Protein AF-A0A9D1NUT1-F1 (afdb_monomer_lite)

Radius of gyration: 28.25 Å; chains: 1; bounding box: 74×32×62 Å

Foldseek 3Di:
DDDDDDDPDDDDDPPDDDDPDDDDDDDDADALPDDDPDPVSNLCNQLQDLPHDLVNNVCCCCPVVVNDDDPVNSVVSVVSNVVVVVVVVVVVVVVVVVVVLVVLLVQLVVCVVVPDDLVVSLVVCCVVVVDDSVVSCCSNVVPD

Organism: NCBI:txid2840913

Secondary structure (DSSP, 8-state):
-PPPP--SSS----TT---------------TTS--S-HHHHHHHHHH-TTS-HHHHHHHHHHTS-----HHHHHHHHHHHHHHHHHHHHHHHHHHHHHHHHHHHHHHHHHHHTT--HHHHHHHHHHHHT--HHHHHHHHHTT-

Structure (mmCIF, N/CA/C/O backbone):
data_AF-A0A9D1NUT1-F1
#
_entry.id   AF-A0A9D1NUT1-F1
#
loop_
_atom_site.group_PDB
_atom_site.id
_atom_site.type_symbol
_atom_site.label_atom_id
_atom_site.label_alt_id
_atom_site.label_comp_id
_atom_site.label_asym_id
_atom_site.label_entity_id
_atom_site.label_seq_id
_atom_site.pdbx_PDB_ins_code
_atom_site.Cartn_x
_atom_site.Cartn_y
_atom_site.Cartn_z
_atom_site.occupancy
_atom_site.B_iso_or_equiv
_atom_site.auth_seq_id
_atom_site.auth_comp_id
_atom_site.auth_asym_id
_atom_site.auth_atom_id
_atom_site.pdbx_PDB_model_num
ATOM 1 N N . ILE A 1 1 ? 49.434 -4.563 -0.448 1.00 41.56 1 ILE A N 1
ATOM 2 C CA . ILE A 1 1 ? 49.114 -4.778 -1.878 1.00 41.56 1 ILE A CA 1
ATOM 3 C C . ILE A 1 1 ? 48.996 -3.389 -2.475 1.00 41.56 1 ILE A C 1
ATOM 5 O O . ILE A 1 1 ? 48.135 -2.647 -2.032 1.00 41.56 1 ILE A O 1
ATOM 9 N N . SER A 1 2 ? 49.943 -2.993 -3.326 1.00 32.41 2 SER A N 1
ATOM 10 C CA . SER A 1 2 ? 49.854 -1.718 -4.045 1.00 32.41 2 SER A CA 1
ATOM 11 C C . SER A 1 2 ? 48.985 -1.951 -5.273 1.00 32.41 2 SER A C 1
ATOM 13 O O . SER A 1 2 ? 49.253 -2.889 -6.026 1.00 32.41 2 SER A O 1
ATOM 15 N N . LEU A 1 3 ? 47.928 -1.163 -5.427 1.00 47.44 3 LEU A N 1
ATOM 16 C CA . LEU A 1 3 ? 47.058 -1.186 -6.596 1.00 47.44 3 LEU A CA 1
ATOM 17 C C . LEU A 1 3 ? 47.452 -0.021 -7.501 1.00 47.44 3 LEU A C 1
ATOM 19 O O . LEU A 1 3 ? 47.537 1.116 -7.047 1.00 47.44 3 LEU A O 1
ATOM 23 N N . GLY A 1 4 ? 47.742 -0.339 -8.763 1.00 50.16 4 GLY A N 1
ATOM 24 C CA . GLY A 1 4 ? 48.000 0.650 -9.803 1.00 50.16 4 GLY A CA 1
ATOM 25 C C . GLY A 1 4 ? 46.694 1.271 -10.290 1.00 50.16 4 GLY A C 1
ATOM 26 O O . GLY A 1 4 ? 45.695 0.577 -10.460 1.00 50.16 4 GLY A O 1
ATOM 27 N N . GLU A 1 5 ? 46.720 2.579 -10.506 1.00 57.56 5 GLU A N 1
ATOM 28 C CA . GLU A 1 5 ? 45.593 3.380 -10.978 1.00 57.56 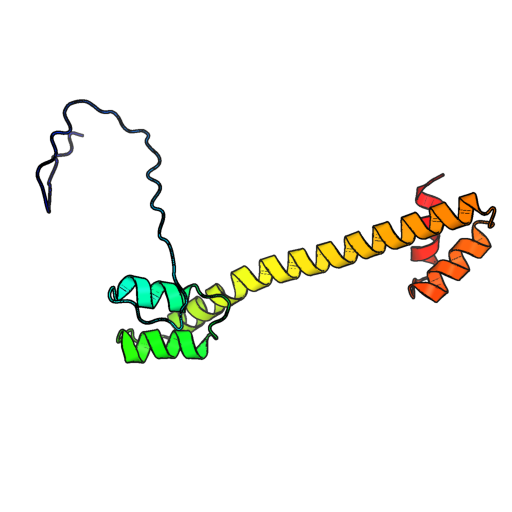5 GLU A CA 1
ATOM 29 C C . GLU A 1 5 ? 45.530 3.307 -12.513 1.00 57.56 5 GLU A C 1
ATOM 31 O O . GLU A 1 5 ? 46.554 3.412 -13.190 1.00 57.56 5 GLU A O 1
ATOM 36 N N . THR A 1 6 ? 44.355 3.066 -13.096 1.00 53.25 6 THR A N 1
ATOM 37 C CA . THR A 1 6 ? 44.186 3.071 -14.559 1.00 53.25 6 THR A CA 1
ATOM 38 C C . THR A 1 6 ? 42.937 3.865 -14.917 1.00 53.25 6 THR A C 1
ATOM 40 O O . THR A 1 6 ? 41.818 3.411 -14.688 1.00 53.25 6 THR A O 1
ATOM 43 N N . ALA A 1 7 ? 43.131 5.065 -15.465 1.00 50.19 7 ALA A N 1
ATOM 44 C CA . ALA A 1 7 ? 42.053 5.918 -15.948 1.00 50.19 7 ALA A CA 1
ATOM 45 C C . ALA A 1 7 ? 41.656 5.506 -17.372 1.00 50.19 7 ALA A C 1
ATOM 47 O O . ALA A 1 7 ? 42.499 5.439 -18.266 1.00 50.19 7 ALA A O 1
ATOM 48 N N . VAL A 1 8 ? 40.367 5.223 -17.582 1.00 57.56 8 VAL A N 1
ATOM 49 C CA . VAL A 1 8 ? 39.834 4.848 -18.904 1.00 57.56 8 VAL A CA 1
ATOM 50 C C . VAL A 1 8 ? 39.375 6.087 -19.691 1.00 57.56 8 VAL A C 1
ATOM 52 O O . VAL A 1 8 ? 39.455 6.073 -20.915 1.00 57.56 8 VAL A O 1
ATOM 55 N N . PHE A 1 9 ? 38.970 7.179 -19.021 1.00 50.78 9 PHE A N 1
ATOM 56 C CA . PHE A 1 9 ? 38.655 8.474 -19.649 1.00 50.78 9 PHE A CA 1
ATOM 57 C C . PHE A 1 9 ? 38.894 9.667 -18.694 1.00 50.78 9 PHE A C 1
ATOM 59 O O . PHE A 1 9 ? 38.372 9.671 -17.583 1.00 50.78 9 PHE A O 1
ATOM 66 N N . GLY A 1 10 ? 39.626 10.692 -19.167 1.00 51.53 10 GLY A N 1
ATOM 67 C CA . GLY A 1 10 ? 39.990 11.918 -18.423 1.00 51.53 10 GLY A CA 1
ATOM 68 C C . GLY A 1 10 ? 41.210 11.769 -17.492 1.00 51.53 10 GLY A C 1
ATOM 69 O O . GLY A 1 10 ? 41.478 10.677 -17.002 1.00 51.53 10 GLY A O 1
ATOM 70 N N . GLU A 1 11 ? 41.957 12.857 -17.247 1.00 55.44 11 GLU A N 1
ATOM 71 C CA . GLU A 1 11 ? 43.028 12.903 -16.227 1.00 55.44 11 GLU A CA 1
ATOM 72 C C . GLU A 1 11 ? 42.460 13.362 -14.873 1.00 55.44 11 GLU A C 1
ATOM 74 O O . GLU A 1 11 ? 41.816 14.410 -14.792 1.00 55.44 11 GLU A O 1
ATOM 79 N N . MET A 1 12 ? 42.719 12.601 -13.803 1.00 55.91 12 MET A N 1
ATOM 80 C CA . MET A 1 12 ? 42.467 13.014 -12.416 1.00 55.91 12 MET A CA 1
ATOM 81 C C . MET A 1 12 ? 43.773 12.971 -11.617 1.00 55.91 12 MET A C 1
ATOM 83 O O . MET A 1 12 ? 44.429 11.936 -11.567 1.00 55.91 12 MET A O 1
ATOM 87 N N . ASP A 1 13 ? 44.131 14.082 -10.971 1.00 55.25 13 ASP A N 1
ATOM 88 C CA . ASP A 1 13 ? 45.191 14.122 -9.956 1.00 55.25 13 ASP A CA 1
ATOM 89 C C . ASP A 1 13 ? 44.569 13.789 -8.592 1.00 55.25 13 ASP A C 1
ATOM 91 O O . ASP A 1 13 ? 43.816 14.580 -8.017 1.00 55.25 13 ASP A O 1
ATOM 95 N N . THR A 1 14 ? 44.827 12.577 -8.104 1.00 59.09 14 THR A N 1
ATOM 96 C CA . THR A 1 14 ? 44.254 12.018 -6.868 1.00 59.09 14 THR A CA 1
ATOM 97 C C . THR A 1 14 ? 45.237 12.039 -5.700 1.00 59.09 14 THR A C 1
ATOM 99 O O . THR A 1 14 ? 45.036 11.331 -4.709 1.00 59.09 14 THR A O 1
ATOM 102 N N . SER A 1 15 ? 46.295 12.856 -5.757 1.00 50.91 15 SER A N 1
ATOM 103 C CA . SER A 1 15 ? 47.349 12.857 -4.741 1.00 50.91 15 SER A CA 1
ATOM 104 C C . SER A 1 15 ? 46.827 13.183 -3.319 1.00 50.91 15 SER A C 1
ATOM 106 O O . SER A 1 15 ? 46.722 14.330 -2.890 1.00 50.91 15 SER A O 1
ATOM 108 N N . GLY A 1 16 ? 46.528 12.124 -2.548 1.00 52.91 16 GLY A N 1
ATOM 109 C CA . GLY A 1 16 ? 46.452 12.150 -1.083 1.00 52.91 16 GLY A CA 1
ATOM 110 C C . GLY A 1 16 ? 45.100 11.958 -0.374 1.00 52.91 16 GLY A C 1
ATOM 111 O O . GLY A 1 16 ? 44.983 12.456 0.745 1.00 52.91 16 GLY A O 1
ATOM 112 N N . LYS A 1 17 ? 44.090 11.250 -0.908 1.00 52.19 17 LYS A N 1
ATOM 113 C CA . LYS A 1 17 ? 42.830 11.019 -0.153 1.00 52.19 17 LYS A CA 1
ATOM 114 C C . LYS A 1 17 ? 42.482 9.547 0.101 1.00 52.19 17 LYS A C 1
ATOM 116 O O . LYS A 1 17 ? 41.921 8.863 -0.749 1.00 52.19 17 LYS A O 1
ATOM 121 N N . ASN A 1 18 ? 42.734 9.109 1.340 1.00 57.75 18 ASN A N 1
ATOM 122 C CA . ASN A 1 18 ? 42.091 7.939 1.948 1.00 57.75 18 ASN A CA 1
ATOM 123 C C . ASN A 1 18 ? 40.570 8.120 1.896 1.00 57.75 18 ASN A C 1
ATOM 125 O O . ASN A 1 18 ? 40.057 9.101 2.435 1.00 57.75 18 ASN A O 1
ATOM 129 N N . SER A 1 19 ? 39.864 7.190 1.261 1.00 53.41 19 SER A N 1
ATOM 130 C CA . SER A 1 19 ? 38.426 7.305 1.035 1.00 53.41 19 SER A CA 1
ATOM 131 C C . SER A 1 19 ? 37.698 6.088 1.606 1.00 53.41 19 SER A C 1
ATOM 133 O O . SER A 1 19 ? 37.401 5.150 0.880 1.00 53.41 19 SER A O 1
ATOM 135 N N . ASP A 1 20 ? 37.356 6.140 2.898 1.00 60.41 20 ASP A N 1
ATOM 136 C CA . ASP A 1 20 ? 36.196 5.422 3.462 1.00 60.41 20 ASP A CA 1
ATOM 137 C C . ASP A 1 20 ? 34.896 6.157 3.056 1.00 60.41 20 ASP A C 1
ATOM 139 O O . ASP A 1 20 ? 34.052 6.500 3.885 1.00 60.41 20 ASP A O 1
ATOM 143 N N . LEU A 1 21 ? 34.764 6.522 1.777 1.00 60.91 21 LEU A N 1
ATOM 144 C CA . LEU A 1 21 ? 33.674 7.366 1.293 1.00 60.91 21 LEU A CA 1
ATOM 145 C C . LEU A 1 21 ? 32.574 6.499 0.684 1.00 60.91 21 LEU A C 1
ATOM 147 O O . LEU A 1 21 ? 32.790 5.788 -0.293 1.00 60.91 21 LEU A O 1
ATOM 151 N N . MET A 1 22 ? 31.377 6.597 1.262 1.00 60.75 22 MET A N 1
ATOM 152 C CA . MET A 1 22 ? 30.147 6.124 0.637 1.00 60.75 22 MET A CA 1
ATOM 153 C C . MET A 1 22 ? 29.907 6.958 -0.626 1.00 60.75 22 MET A C 1
ATOM 155 O O . MET A 1 22 ? 29.650 8.159 -0.544 1.00 60.75 22 MET A O 1
ATOM 159 N N . GLU A 1 23 ? 30.024 6.331 -1.792 1.00 69.56 23 GLU A N 1
ATOM 160 C CA . GLU A 1 23 ? 29.693 6.958 -3.067 1.00 69.56 23 GLU A CA 1
ATOM 161 C C . GLU A 1 23 ? 28.181 6.838 -3.299 1.00 69.56 23 GLU A C 1
ATOM 163 O O . GLU A 1 23 ? 27.632 5.738 -3.368 1.00 69.56 23 GLU A O 1
ATOM 168 N N . ILE A 1 24 ? 27.488 7.979 -3.361 1.00 73.19 24 ILE A N 1
ATOM 169 C CA . ILE A 1 24 ? 26.043 8.044 -3.608 1.00 73.19 24 ILE A CA 1
ATOM 170 C C . ILE A 1 24 ? 25.833 8.506 -5.048 1.00 73.19 24 ILE A C 1
ATOM 172 O O . ILE A 1 24 ? 26.118 9.655 -5.384 1.00 73.19 24 ILE A O 1
ATOM 176 N N . LEU A 1 25 ? 25.289 7.623 -5.886 1.00 80.50 25 LEU A N 1
ATOM 177 C CA . LEU A 1 25 ? 24.817 7.965 -7.225 1.00 80.50 25 LEU A CA 1
ATOM 178 C C . LEU A 1 25 ? 23.312 8.252 -7.177 1.00 80.50 25 LEU A C 1
ATOM 180 O O . LEU A 1 25 ? 22.512 7.356 -6.914 1.00 80.50 25 LEU A O 1
ATOM 184 N N . ILE A 1 26 ? 22.920 9.498 -7.450 1.00 84.62 26 ILE A N 1
ATOM 185 C CA . ILE A 1 26 ? 21.510 9.888 -7.583 1.00 84.62 26 ILE A CA 1
ATOM 186 C C . ILE A 1 26 ? 21.153 9.909 -9.068 1.00 84.62 26 ILE A C 1
ATOM 188 O O . ILE A 1 26 ? 21.689 10.713 -9.829 1.00 84.62 26 ILE A O 1
ATOM 192 N N . ILE A 1 27 ? 20.227 9.039 -9.468 1.00 83.38 27 ILE A N 1
ATOM 193 C CA . ILE A 1 27 ? 19.673 8.998 -10.823 1.00 83.38 27 ILE A CA 1
ATOM 194 C C . ILE A 1 27 ? 18.241 9.524 -10.756 1.00 83.38 27 ILE A C 1
ATOM 196 O O . ILE A 1 27 ? 17.385 8.922 -10.110 1.00 83.38 27 ILE A O 1
ATOM 200 N N . ASN A 1 28 ? 17.978 10.642 -11.430 1.00 83.75 28 ASN A N 1
ATOM 201 C CA . ASN A 1 28 ? 16.632 11.195 -11.538 1.00 83.75 28 ASN A CA 1
ATOM 202 C C . ASN A 1 28 ? 15.903 10.531 -12.706 1.00 83.75 28 ASN A C 1
ATOM 204 O O . ASN A 1 28 ? 16.336 10.647 -13.853 1.00 83.75 28 ASN A O 1
ATOM 208 N N . LEU A 1 29 ? 14.803 9.846 -12.402 1.00 87.00 29 LEU A N 1
ATOM 209 C CA . LEU A 1 29 ? 13.943 9.218 -13.401 1.00 87.00 29 LEU A CA 1
ATOM 210 C C . LEU A 1 29 ? 12.840 10.181 -13.844 1.00 87.00 29 LEU A C 1
ATOM 212 O O . LEU A 1 29 ? 12.357 10.995 -13.056 1.00 87.00 29 LEU A O 1
ATOM 216 N N . GLY A 1 30 ? 12.471 10.084 -15.118 1.00 87.06 30 GLY A N 1
ATOM 217 C CA . GLY A 1 30 ? 11.381 10.841 -15.737 1.00 87.06 30 GLY A CA 1
ATOM 218 C C . GLY A 1 30 ? 10.118 9.999 -15.920 1.00 87.06 30 GLY A C 1
ATOM 219 O O . GLY A 1 30 ? 10.067 8.833 -15.521 1.00 87.06 30 GLY A O 1
ATOM 220 N N . ASP A 1 31 ? 9.098 10.578 -16.556 1.00 88.81 31 ASP A N 1
ATOM 221 C CA . ASP A 1 31 ? 7.895 9.832 -16.930 1.00 88.81 31 ASP A CA 1
ATOM 222 C C . ASP A 1 31 ? 8.250 8.746 -17.966 1.00 88.81 31 ASP A C 1
ATOM 224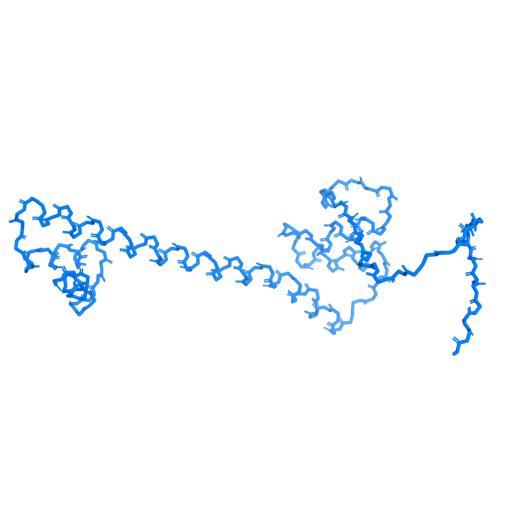 O O . ASP A 1 31 ? 8.947 8.995 -18.951 1.00 88.81 31 ASP A O 1
ATOM 228 N N . ALA A 1 32 ? 7.761 7.524 -17.748 1.00 89.69 32 ALA A N 1
ATOM 229 C CA . ALA A 1 32 ? 7.939 6.392 -18.658 1.00 89.69 32 ALA A CA 1
ATOM 230 C C . ALA A 1 32 ? 7.299 6.612 -20.041 1.00 89.69 32 ALA A C 1
ATOM 232 O O . ALA A 1 32 ? 7.657 5.924 -20.998 1.00 89.69 32 ALA A O 1
ATOM 233 N N . ARG A 1 33 ? 6.344 7.545 -20.140 1.00 86.62 33 ARG A N 1
ATOM 234 C CA . ARG A 1 33 ? 5.622 7.902 -21.369 1.00 86.62 33 ARG A CA 1
ATOM 235 C C . ARG A 1 33 ? 6.309 9.004 -22.166 1.00 86.62 33 ARG A C 1
ATOM 237 O O . ARG A 1 33 ? 5.966 9.203 -23.330 1.00 86.62 33 ARG A O 1
ATOM 244 N N . GLU A 1 34 ? 7.238 9.729 -21.554 1.00 88.06 34 GLU A N 1
ATOM 245 C CA . GLU A 1 34 ? 7.943 10.815 -22.221 1.00 88.06 34 GLU A CA 1
ATOM 246 C C . GLU A 1 34 ? 9.180 10.299 -22.973 1.00 88.06 34 GLU A C 1
ATOM 248 O O . GLU A 1 34 ? 9.871 9.385 -22.506 1.00 88.06 34 GLU A O 1
ATOM 253 N N . PRO A 1 35 ? 9.475 10.854 -24.162 1.00 81.31 35 PRO A N 1
ATOM 254 C CA . PRO A 1 35 ? 10.684 10.510 -24.893 1.00 81.31 35 PRO A CA 1
ATOM 255 C C . PRO A 1 35 ? 11.923 10.992 -24.129 1.00 81.31 35 PRO A C 1
ATOM 257 O O . PRO A 1 35 ? 11.967 12.117 -23.634 1.00 81.31 35 PRO A O 1
ATOM 260 N N . VAL A 1 36 ? 12.950 10.142 -24.068 1.00 87.25 36 VAL A N 1
ATOM 261 C CA . VAL A 1 36 ? 14.235 10.442 -23.425 1.00 87.25 36 VAL A CA 1
ATOM 262 C C . VAL A 1 36 ? 15.361 10.048 -24.369 1.00 87.25 36 VAL A C 1
ATOM 264 O O . VAL A 1 36 ? 15.393 8.918 -24.853 1.00 87.25 36 VAL A O 1
ATOM 267 N N . ASP A 1 37 ? 16.294 10.972 -24.606 1.00 86.69 37 ASP A N 1
ATOM 268 C CA . ASP A 1 37 ? 17.407 10.770 -25.544 1.00 86.69 37 ASP A CA 1
ATOM 269 C C . ASP A 1 37 ? 18.377 9.674 -25.079 1.00 86.69 37 ASP A C 1
ATOM 271 O O . ASP A 1 37 ? 18.967 8.951 -25.881 1.00 86.69 37 ASP A O 1
ATOM 275 N N . ASN A 1 38 ? 18.546 9.527 -23.763 1.00 90.25 38 ASN A N 1
ATOM 276 C CA . ASN A 1 38 ? 19.393 8.494 -23.188 1.00 90.25 38 ASN A CA 1
ATOM 277 C C . ASN A 1 38 ? 18.630 7.166 -23.085 1.00 90.25 38 ASN A C 1
ATOM 279 O O . ASN A 1 38 ? 17.683 7.031 -22.309 1.00 90.25 38 ASN A O 1
ATOM 283 N N . GLN A 1 39 ? 19.094 6.163 -23.830 1.00 89.19 39 GLN A N 1
ATOM 284 C CA . GLN A 1 39 ? 18.470 4.842 -23.877 1.00 89.19 39 GLN A CA 1
ATOM 285 C C . GLN A 1 39 ? 18.447 4.141 -22.507 1.00 89.19 39 GLN A C 1
ATOM 287 O O . GLN A 1 39 ? 17.436 3.548 -22.148 1.00 89.19 39 GLN A O 1
ATOM 292 N N . ILE A 1 40 ? 19.504 4.245 -21.695 1.00 90.75 40 ILE A N 1
ATOM 293 C CA . ILE A 1 40 ? 19.526 3.634 -20.353 1.00 90.75 40 ILE A CA 1
ATOM 294 C C . ILE A 1 40 ? 18.477 4.293 -19.454 1.00 90.75 40 ILE A C 1
ATOM 296 O O . ILE A 1 40 ? 17.728 3.594 -18.775 1.00 90.75 40 ILE A O 1
ATOM 300 N N . LEU A 1 41 ? 18.364 5.623 -19.495 1.00 91.50 41 LEU A N 1
ATOM 301 C CA . LEU A 1 41 ? 17.324 6.333 -18.750 1.00 91.50 41 LEU A CA 1
ATOM 302 C C . LEU A 1 41 ? 15.925 5.969 -19.250 1.00 91.50 41 LEU A C 1
ATOM 304 O O . LEU A 1 41 ? 15.034 5.784 -18.430 1.00 91.50 41 LEU A O 1
ATOM 308 N N . ARG A 1 42 ? 15.722 5.778 -20.562 1.00 92.38 42 ARG A N 1
ATOM 309 C CA . ARG A 1 42 ? 14.443 5.278 -21.090 1.00 92.38 42 ARG A CA 1
ATOM 310 C C . ARG A 1 42 ? 14.106 3.899 -20.521 1.00 92.38 42 ARG A C 1
ATOM 312 O O . ARG A 1 42 ? 12.982 3.698 -20.065 1.00 92.38 42 ARG A O 1
ATOM 319 N N . LEU A 1 43 ? 15.066 2.973 -20.510 1.00 92.56 43 LEU A N 1
ATOM 320 C CA . LEU A 1 43 ? 14.869 1.641 -19.940 1.00 92.56 43 LEU A CA 1
ATOM 321 C C . LEU A 1 43 ? 14.522 1.726 -18.450 1.00 92.56 43 LEU A C 1
ATOM 323 O O . LEU A 1 43 ? 13.545 1.125 -18.012 1.00 92.56 43 LEU A O 1
ATOM 327 N N . MET A 1 44 ? 15.285 2.506 -17.682 1.00 91.44 44 MET A N 1
ATOM 328 C CA . MET A 1 44 ? 15.064 2.680 -16.247 1.00 91.44 44 MET A CA 1
ATOM 329 C C . MET A 1 44 ? 13.722 3.348 -15.934 1.00 91.44 44 MET A C 1
ATOM 331 O O . MET A 1 44 ? 13.019 2.874 -15.043 1.00 91.44 44 MET A O 1
ATOM 335 N N . ASN A 1 45 ? 13.330 4.390 -16.677 1.00 92.50 45 ASN A N 1
ATOM 336 C CA . ASN A 1 45 ? 12.036 5.056 -16.506 1.00 92.50 45 ASN A CA 1
ATOM 337 C C . ASN A 1 45 ? 10.885 4.057 -16.674 1.00 92.50 45 ASN A C 1
ATOM 339 O O . ASN A 1 45 ? 9.971 4.025 -15.856 1.00 92.50 45 ASN A O 1
ATOM 343 N N . VAL A 1 46 ? 10.945 3.197 -17.694 1.00 92.62 46 VAL A N 1
ATOM 344 C CA . VAL A 1 46 ? 9.920 2.172 -17.941 1.00 92.62 46 VAL A CA 1
ATOM 345 C C . VAL A 1 46 ? 9.963 1.071 -16.875 1.00 92.62 46 VAL A C 1
ATOM 347 O O . VAL A 1 46 ? 8.936 0.755 -16.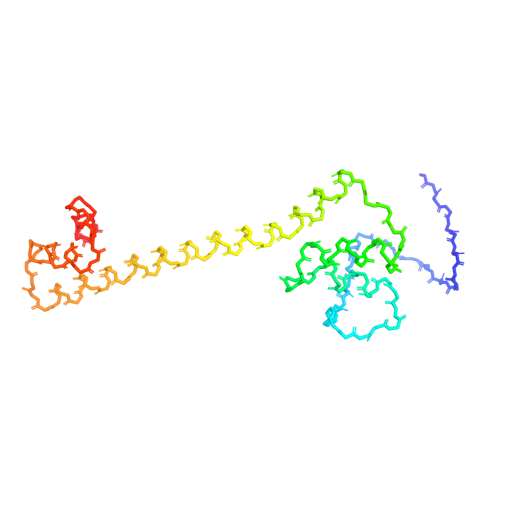267 1.00 92.62 46 VAL A O 1
ATOM 350 N N . LEU A 1 47 ? 11.137 0.491 -16.603 1.00 90.44 47 LEU A N 1
ATOM 351 C CA . LEU A 1 47 ? 11.284 -0.645 -15.684 1.00 90.44 47 LEU A CA 1
ATOM 352 C C . LEU A 1 47 ? 10.960 -0.306 -14.235 1.00 90.44 47 LEU A C 1
ATOM 354 O O . LEU A 1 47 ? 10.372 -1.134 -13.544 1.00 90.44 47 LEU A O 1
ATOM 358 N N . LEU A 1 48 ? 11.271 0.906 -13.786 1.00 88.44 48 LEU A N 1
ATOM 359 C CA . LEU A 1 48 ? 11.066 1.325 -12.398 1.00 88.44 48 LEU A CA 1
ATOM 360 C C . LEU A 1 48 ? 9.777 2.137 -12.201 1.00 88.44 48 LEU A C 1
ATOM 362 O O . LEU A 1 48 ? 9.426 2.470 -11.074 1.00 88.44 48 LEU A O 1
ATOM 366 N N . SER A 1 49 ? 9.031 2.426 -13.272 1.00 88.06 49 SER A N 1
ATOM 367 C CA . SER A 1 49 ? 7.737 3.106 -13.166 1.00 88.06 49 SER A CA 1
ATOM 368 C C . SER A 1 49 ? 6.689 2.223 -12.490 1.00 88.06 49 SER A C 1
ATOM 370 O O . SER A 1 49 ? 6.358 1.149 -12.992 1.00 88.06 49 SER A O 1
ATOM 372 N N . ALA A 1 50 ? 6.104 2.716 -11.398 1.00 82.00 50 ALA A N 1
ATOM 373 C CA . ALA A 1 50 ? 4.988 2.065 -10.708 1.00 82.00 50 ALA A CA 1
ATOM 374 C C . ALA A 1 50 ? 3.691 2.027 -11.543 1.00 82.00 50 ALA A C 1
ATOM 376 O O . ALA A 1 50 ? 2.788 1.257 -11.244 1.00 82.00 50 ALA A O 1
ATOM 377 N N . GLN A 1 51 ? 3.590 2.864 -12.582 1.00 83.88 51 GLN A N 1
ATOM 378 C CA . GLN A 1 51 ? 2.387 3.008 -13.412 1.00 83.88 51 GLN A CA 1
ATOM 379 C C . GLN A 1 51 ? 2.460 2.225 -14.728 1.00 83.88 51 GLN A C 1
ATOM 381 O O . GLN A 1 51 ? 1.491 2.198 -15.485 1.00 83.88 51 GLN A O 1
ATOM 386 N N . THR A 1 52 ? 3.618 1.638 -15.035 1.00 88.12 52 THR A N 1
ATOM 387 C CA . THR A 1 52 ? 3.800 0.814 -16.234 1.00 88.12 52 THR A CA 1
ATOM 388 C C . THR A 1 52 ? 3.502 -0.630 -15.873 1.00 88.12 52 THR A C 1
ATOM 390 O O . THR A 1 52 ? 4.045 -1.139 -14.895 1.00 88.12 52 THR A O 1
ATOM 393 N N . ASP A 1 53 ? 2.654 -1.298 -16.648 1.00 89.06 53 ASP A N 1
ATOM 394 C CA . ASP A 1 53 ? 2.338 -2.698 -16.400 1.00 89.06 53 ASP A CA 1
ATOM 395 C C . ASP A 1 53 ? 3.499 -3.628 -16.790 1.00 89.06 53 ASP A C 1
ATOM 397 O O . ASP A 1 53 ? 4.381 -3.282 -17.582 1.00 89.06 53 ASP A O 1
ATOM 401 N N . VAL A 1 54 ? 3.495 -4.838 -16.227 1.00 91.12 54 VAL A N 1
ATOM 402 C CA . VAL A 1 54 ? 4.575 -5.812 -16.433 1.00 91.12 54 VAL A CA 1
ATOM 403 C C . VAL A 1 54 ? 4.729 -6.217 -17.904 1.00 91.12 54 VAL A C 1
ATOM 405 O O . VAL A 1 54 ? 5.849 -6.441 -18.360 1.00 91.12 54 VAL A O 1
ATOM 408 N N . ARG A 1 55 ? 3.632 -6.265 -18.676 1.00 91.56 55 ARG A N 1
ATOM 409 C CA . ARG A 1 55 ? 3.676 -6.672 -20.087 1.00 91.56 55 ARG A CA 1
ATOM 410 C C . ARG A 1 55 ? 4.323 -5.587 -20.925 1.00 91.56 55 ARG A C 1
ATOM 412 O O . ARG A 1 55 ? 5.132 -5.901 -21.790 1.00 91.56 55 ARG A O 1
ATOM 419 N N . GLU A 1 56 ? 4.014 -4.327 -20.644 1.00 92.25 56 GLU A N 1
ATOM 420 C CA . GLU A 1 56 ? 4.645 -3.199 -21.319 1.00 92.25 56 GLU A CA 1
ATOM 421 C C . GLU A 1 56 ? 6.136 -3.093 -20.973 1.00 92.25 56 GLU A C 1
ATOM 423 O O . GLU A 1 56 ? 6.956 -2.895 -21.868 1.00 92.25 56 GLU A O 1
ATOM 428 N N . LYS A 1 57 ? 6.527 -3.335 -19.713 1.00 93.81 57 LYS A N 1
ATOM 429 C CA . LYS A 1 57 ? 7.951 -3.443 -19.332 1.00 93.81 57 LYS A CA 1
ATOM 430 C C . LYS A 1 57 ? 8.670 -4.520 -20.149 1.00 93.81 57 LYS A C 1
ATOM 432 O O . LYS A 1 57 ? 9.701 -4.239 -20.759 1.00 93.81 57 LYS A O 1
ATOM 437 N N . GLN A 1 58 ? 8.105 -5.726 -20.211 1.00 94.00 58 GLN A N 1
ATOM 438 C CA . GLN A 1 58 ? 8.655 -6.841 -20.990 1.00 94.00 58 GLN A CA 1
ATOM 439 C C . GLN A 1 58 ? 8.700 -6.530 -22.495 1.00 94.00 58 GLN A C 1
ATOM 441 O O . GLN A 1 58 ? 9.682 -6.860 -23.165 1.00 94.00 58 GLN A O 1
ATOM 446 N N . ARG A 1 59 ? 7.667 -5.862 -23.030 1.00 94.50 59 ARG A N 1
ATOM 447 C CA . ARG A 1 59 ? 7.612 -5.414 -24.426 1.00 94.50 59 ARG A CA 1
ATOM 448 C C . ARG A 1 59 ? 8.752 -4.448 -24.728 1.00 94.50 59 ARG A C 1
ATOM 450 O O . ARG A 1 59 ? 9.502 -4.698 -25.663 1.00 94.50 59 ARG A O 1
ATOM 457 N N . VAL A 1 60 ? 8.930 -3.397 -23.926 1.00 93.12 60 VAL A N 1
ATOM 458 C CA . VAL A 1 60 ? 10.008 -2.411 -24.107 1.00 93.12 60 VAL A CA 1
ATOM 459 C C . VAL A 1 60 ? 11.379 -3.084 -24.041 1.00 93.12 60 VAL A C 1
ATOM 461 O O . VAL A 1 60 ? 12.194 -2.882 -24.941 1.00 93.12 60 VAL A O 1
ATOM 464 N N . MET A 1 61 ? 11.629 -3.939 -23.043 1.00 93.88 61 MET A N 1
ATOM 465 C CA . MET A 1 61 ? 12.896 -4.678 -22.940 1.00 93.88 61 MET A CA 1
ATOM 466 C C . MET A 1 61 ? 13.196 -5.493 -24.205 1.00 93.88 61 MET A C 1
ATOM 468 O O . MET A 1 61 ? 14.324 -5.481 -24.694 1.00 93.88 61 MET A O 1
ATOM 472 N N . ARG A 1 62 ? 12.187 -6.175 -24.754 1.00 95.12 62 ARG A N 1
ATOM 473 C CA . ARG A 1 62 ? 12.333 -7.052 -25.922 1.00 95.12 62 ARG A CA 1
ATOM 474 C C . ARG A 1 62 ? 12.426 -6.286 -27.240 1.00 95.12 62 ARG A C 1
ATOM 476 O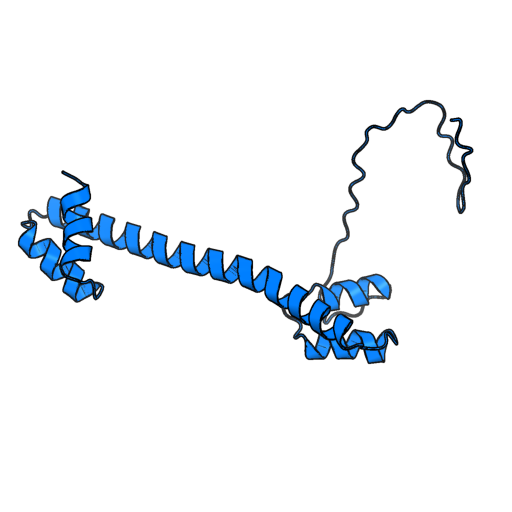 O . ARG A 1 62 ? 13.283 -6.581 -28.068 1.00 95.12 62 ARG A O 1
ATOM 483 N N . GLU A 1 63 ? 11.520 -5.346 -27.462 1.00 94.31 63 GLU A N 1
ATOM 484 C CA . GLU A 1 63 ? 11.325 -4.696 -28.759 1.00 94.31 63 GLU A CA 1
ATOM 485 C C . GLU A 1 63 ? 12.223 -3.473 -28.937 1.00 94.31 63 GLU A C 1
ATOM 487 O O . GLU A 1 63 ? 12.758 -3.279 -30.024 1.00 94.31 63 GLU A O 1
ATOM 492 N N . GLU A 1 64 ? 12.420 -2.674 -27.884 1.00 92.44 64 GLU A N 1
ATOM 493 C CA . GLU A 1 64 ? 13.192 -1.425 -27.959 1.00 92.44 64 GLU A CA 1
ATOM 494 C C . GLU A 1 64 ? 14.663 -1.624 -27.571 1.00 92.44 64 GLU A C 1
ATOM 496 O O . GLU A 1 64 ? 15.537 -0.949 -28.110 1.00 92.44 64 GLU A O 1
ATOM 501 N N . PHE A 1 65 ? 14.945 -2.563 -26.661 1.00 93.81 65 PHE A N 1
ATOM 502 C CA . PHE A 1 65 ? 16.298 -2.822 -26.145 1.00 93.81 65 PHE A CA 1
ATOM 503 C C . PHE A 1 65 ? 16.882 -4.169 -26.570 1.00 93.81 65 PHE A C 1
ATOM 505 O O . PHE A 1 65 ? 18.038 -4.456 -26.263 1.00 93.81 65 PHE A O 1
ATOM 512 N N . HIS A 1 66 ? 16.106 -4.992 -27.283 1.00 94.25 66 HIS A N 1
ATOM 513 C CA . HIS A 1 66 ? 16.529 -6.305 -27.779 1.00 94.25 66 HIS A CA 1
ATOM 5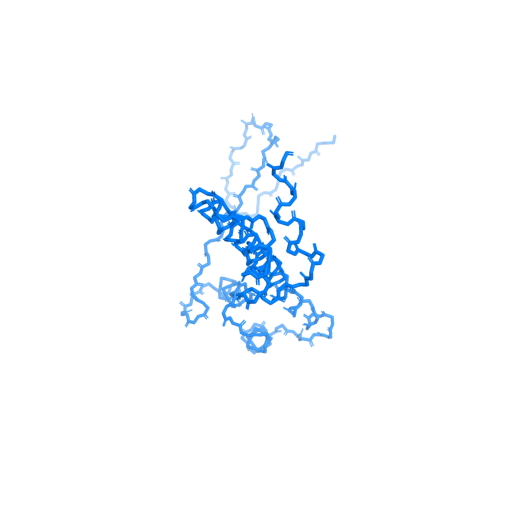14 C C . HIS A 1 66 ? 17.062 -7.246 -26.685 1.00 94.25 66 HIS A C 1
ATOM 516 O O . HIS A 1 66 ? 17.889 -8.121 -26.946 1.00 94.25 66 HIS A O 1
ATOM 522 N N . ILE A 1 67 ? 16.560 -7.091 -25.458 1.00 94.25 67 ILE A N 1
ATOM 523 C CA . ILE A 1 67 ? 16.841 -7.985 -24.337 1.00 94.25 67 ILE A CA 1
ATOM 524 C C . ILE A 1 67 ? 15.932 -9.206 -24.486 1.00 94.25 67 ILE A C 1
ATOM 526 O O . ILE A 1 67 ? 14.704 -9.097 -24.487 1.00 94.25 67 ILE A O 1
ATOM 530 N N . ALA A 1 68 ? 16.531 -10.385 -24.629 1.00 93.19 68 ALA A N 1
ATOM 531 C CA . ALA A 1 68 ? 15.779 -11.630 -24.714 1.00 93.19 68 ALA A CA 1
ATOM 532 C C . ALA A 1 68 ? 15.063 -11.910 -23.383 1.00 93.19 68 ALA A C 1
ATOM 534 O O . ALA A 1 68 ? 15.699 -11.960 -22.332 1.00 93.19 68 ALA A O 1
ATOM 535 N N . MET A 1 69 ? 13.744 -12.106 -23.431 1.00 92.25 69 MET A N 1
ATOM 536 C CA . MET A 1 69 ? 12.958 -12.482 -22.253 1.00 92.25 69 MET A CA 1
ATOM 537 C C . MET A 1 69 ? 13.116 -13.982 -22.001 1.00 92.25 69 MET A C 1
ATOM 539 O O . MET A 1 69 ? 12.574 -14.796 -22.750 1.00 92.25 69 MET A O 1
ATOM 543 N N . THR A 1 70 ? 13.908 -14.338 -20.989 1.00 94.38 70 THR A N 1
ATOM 544 C CA . THR A 1 70 ? 13.963 -15.705 -20.452 1.00 94.38 70 THR A CA 1
ATOM 545 C C . THR A 1 70 ? 12.908 -15.873 -19.363 1.00 94.38 70 THR A C 1
ATOM 547 O O . THR A 1 70 ? 12.434 -14.885 -18.805 1.00 94.38 70 THR A O 1
ATOM 550 N N . ALA A 1 71 ? 12.553 -17.115 -19.032 1.00 92.25 71 ALA A N 1
ATOM 551 C CA . ALA A 1 71 ? 11.574 -17.385 -17.980 1.00 92.25 71 ALA A CA 1
ATOM 552 C C . ALA A 1 71 ? 12.017 -16.811 -16.622 1.00 92.25 71 ALA A C 1
ATOM 554 O O . ALA A 1 71 ? 11.200 -16.270 -15.885 1.00 92.25 71 ALA A O 1
ATOM 555 N N . GLU A 1 72 ? 13.313 -16.880 -16.308 1.00 92.62 72 GLU A N 1
ATOM 556 C CA . GLU A 1 72 ? 13.875 -16.306 -15.083 1.00 92.62 72 GLU A CA 1
ATOM 557 C C . GLU A 1 72 ? 13.730 -14.782 -15.071 1.00 92.62 72 GLU A C 1
ATOM 559 O O . GLU A 1 72 ? 13.256 -14.214 -14.090 1.00 92.62 72 GLU A O 1
ATOM 564 N N . LEU A 1 73 ? 14.066 -14.121 -16.183 1.00 91.31 73 LEU A N 1
ATOM 565 C CA . LEU A 1 73 ? 13.981 -12.666 -16.287 1.00 91.31 73 LEU A CA 1
ATOM 566 C C . LEU A 1 73 ? 12.529 -12.168 -16.251 1.00 91.31 73 LEU A C 1
ATOM 568 O O . LEU A 1 73 ? 12.251 -11.126 -15.664 1.00 91.31 73 LEU A O 1
ATOM 572 N N . GLU A 1 74 ? 11.588 -12.908 -16.840 1.00 89.44 74 GLU A N 1
ATOM 573 C CA . GLU A 1 74 ? 10.160 -12.581 -16.759 1.00 89.44 74 GLU A CA 1
ATOM 574 C C . GLU A 1 74 ? 9.661 -12.602 -15.306 1.00 89.44 74 GLU A C 1
ATOM 576 O O . GLU A 1 74 ? 8.962 -11.671 -14.896 1.00 89.44 74 GLU A O 1
ATOM 581 N N . VAL A 1 75 ? 10.086 -13.599 -14.518 1.00 89.88 75 VAL A N 1
ATOM 582 C CA . VAL A 1 75 ? 9.776 -13.698 -13.082 1.00 89.88 75 VAL A CA 1
ATOM 583 C C . VAL A 1 75 ? 10.427 -12.562 -12.289 1.00 89.88 75 VAL A C 1
ATOM 585 O O . VAL A 1 75 ? 9.783 -11.982 -11.416 1.00 89.88 75 VAL A O 1
ATOM 588 N N . GLU A 1 76 ? 11.676 -12.198 -12.588 1.00 89.81 76 GLU A N 1
ATOM 589 C CA . GLU A 1 76 ? 12.357 -11.085 -11.911 1.00 89.81 76 GLU A CA 1
ATOM 590 C C . GLU A 1 76 ? 11.669 -9.736 -12.173 1.00 89.81 76 GLU A C 1
ATOM 592 O O . GLU A 1 76 ? 11.476 -8.946 -11.246 1.00 89.81 76 GLU A O 1
ATOM 597 N N . VAL A 1 77 ? 11.237 -9.478 -13.411 1.00 89.06 77 VAL A N 1
ATOM 598 C CA . VAL A 1 77 ? 10.510 -8.247 -13.770 1.00 89.06 77 VAL A CA 1
ATOM 599 C C . VAL A 1 77 ? 9.145 -8.186 -13.079 1.00 89.06 77 VAL A C 1
ATOM 601 O O . VAL A 1 77 ? 8.733 -7.120 -12.615 1.00 89.06 77 VAL A O 1
ATOM 604 N N . GLU A 1 78 ? 8.454 -9.319 -12.955 1.00 85.81 78 GLU A N 1
ATOM 605 C CA . GLU A 1 78 ? 7.206 -9.410 -12.195 1.00 85.81 78 GLU A CA 1
ATOM 606 C C . GLU A 1 78 ? 7.433 -9.172 -10.693 1.00 85.81 78 GLU A C 1
ATOM 608 O O . GLU A 1 78 ? 6.716 -8.386 -10.067 1.00 85.81 78 GLU A O 1
ATOM 613 N N . ALA A 1 79 ? 8.480 -9.769 -10.119 1.00 84.31 79 ALA A N 1
ATOM 614 C CA . ALA A 1 79 ? 8.845 -9.578 -8.719 1.00 84.31 79 ALA A CA 1
ATOM 615 C C . ALA A 1 79 ? 9.189 -8.112 -8.394 1.00 84.31 79 ALA A C 1
ATOM 617 O O . ALA A 1 79 ? 8.761 -7.602 -7.356 1.00 84.31 79 ALA A O 1
ATOM 618 N N . LEU A 1 80 ? 9.893 -7.405 -9.287 1.00 82.31 80 LEU A N 1
ATOM 619 C CA . LEU A 1 80 ? 10.187 -5.972 -9.141 1.00 82.31 80 LEU A CA 1
ATOM 620 C C . LEU A 1 80 ? 8.913 -5.122 -9.054 1.00 82.31 80 LEU A C 1
ATOM 622 O O . LEU A 1 80 ? 8.838 -4.203 -8.236 1.00 82.31 80 LEU A O 1
ATOM 626 N N . CYS A 1 81 ? 7.900 -5.443 -9.864 1.00 79.62 81 CYS A N 1
ATOM 627 C CA . CYS A 1 81 ? 6.610 -4.755 -9.813 1.00 79.62 81 CYS A CA 1
ATOM 628 C C . CYS A 1 81 ? 5.909 -5.012 -8.470 1.00 79.62 81 CYS A C 1
ATOM 630 O O . CYS A 1 81 ? 5.417 -4.084 -7.825 1.00 79.62 81 CYS A O 1
ATOM 632 N N . ASN A 1 82 ? 5.932 -6.264 -8.012 1.00 75.31 82 ASN A N 1
ATOM 633 C CA . ASN A 1 82 ? 5.214 -6.699 -6.818 1.00 75.31 82 ASN A CA 1
ATOM 634 C C . ASN A 1 82 ? 5.880 -6.280 -5.499 1.00 75.31 82 ASN A C 1
ATOM 636 O O . ASN A 1 82 ? 5.181 -6.162 -4.497 1.00 75.31 82 ASN A O 1
ATOM 640 N N . LEU A 1 83 ? 7.193 -6.018 -5.465 1.00 71.62 83 LEU A N 1
ATOM 641 C CA . LEU A 1 83 ? 7.887 -5.623 -4.231 1.00 71.62 83 LEU A CA 1
ATOM 642 C C . LEU A 1 83 ? 7.372 -4.281 -3.687 1.00 71.62 83 LEU A C 1
ATOM 644 O O . LEU A 1 83 ? 7.018 -4.172 -2.513 1.00 71.62 83 LEU A O 1
ATOM 648 N N . SER A 1 84 ? 7.294 -3.266 -4.551 1.00 69.94 84 SER A N 1
ATOM 649 C CA . SER A 1 84 ? 6.759 -1.951 -4.173 1.00 69.94 84 SER A CA 1
ATOM 650 C C . SER A 1 84 ? 5.273 -2.022 -3.808 1.00 69.94 84 SER A C 1
ATOM 652 O O . SER A 1 84 ? 4.837 -1.394 -2.841 1.00 69.94 84 SER A O 1
ATOM 654 N N . GLN A 1 85 ? 4.515 -2.857 -4.524 1.00 74.31 85 GLN A N 1
ATOM 655 C CA . GLN A 1 85 ? 3.106 -3.102 -4.249 1.00 74.31 85 GLN A CA 1
ATOM 656 C C . GLN A 1 85 ? 2.898 -3.804 -2.902 1.00 74.31 85 GLN A C 1
ATOM 658 O O . GLN A 1 85 ? 1.970 -3.456 -2.182 1.00 74.31 85 GLN A O 1
ATOM 663 N N . GLY A 1 86 ? 3.768 -4.748 -2.535 1.00 77.19 86 GLY A N 1
ATOM 664 C CA . GLY A 1 86 ? 3.725 -5.447 -1.252 1.00 77.19 86 GLY A CA 1
ATOM 665 C C . GLY A 1 86 ? 3.889 -4.488 -0.075 1.00 77.19 86 GLY A C 1
ATOM 666 O O . GLY A 1 86 ? 3.038 -4.466 0.808 1.00 77.19 86 GLY A O 1
ATOM 667 N N . ILE A 1 87 ? 4.913 -3.628 -0.120 1.00 78.44 87 ILE A N 1
ATOM 668 C CA . ILE A 1 87 ? 5.148 -2.601 0.912 1.00 78.44 87 ILE A CA 1
ATOM 669 C C . ILE A 1 87 ? 3.967 -1.624 0.989 1.00 78.44 87 ILE A C 1
ATOM 671 O O . ILE A 1 87 ? 3.522 -1.269 2.081 1.00 78.44 87 ILE A O 1
ATOM 675 N N . TYR A 1 88 ? 3.445 -1.183 -0.162 1.00 83.06 88 TYR A N 1
ATOM 676 C CA . TYR A 1 88 ? 2.286 -0.291 -0.197 1.00 83.06 88 TYR A CA 1
ATOM 677 C C . TYR A 1 88 ? 1.042 -0.949 0.406 1.00 83.06 88 TYR A C 1
ATOM 679 O O . TYR A 1 88 ? 0.372 -0.326 1.225 1.00 83.06 88 TYR A O 1
ATOM 687 N N . ASN A 1 89 ? 0.743 -2.195 0.030 1.00 83.88 89 ASN A N 1
ATOM 688 C CA . ASN A 1 89 ? -0.423 -2.928 0.516 1.00 83.88 89 ASN A CA 1
ATOM 689 C C . ASN A 1 89 ? -0.336 -3.167 2.025 1.00 83.88 89 ASN A C 1
ATOM 691 O O . ASN A 1 89 ? -1.291 -2.866 2.729 1.00 83.88 89 ASN A O 1
ATOM 695 N N . GLU A 1 90 ? 0.815 -3.618 2.530 1.00 86.06 90 GLU A N 1
ATOM 696 C CA . GLU A 1 90 ? 1.039 -3.810 3.967 1.00 86.06 90 GLU A CA 1
ATOM 697 C C . GLU A 1 90 ? 0.873 -2.490 4.734 1.00 86.06 90 GLU A C 1
ATOM 699 O O . GLU A 1 90 ? 0.177 -2.425 5.752 1.00 86.06 90 GLU A O 1
ATOM 704 N N . GLY A 1 91 ? 1.461 -1.404 4.219 1.00 89.56 91 GLY A N 1
ATOM 705 C CA . GLY A 1 91 ? 1.322 -0.071 4.799 1.00 89.56 91 GLY A CA 1
ATOM 706 C C . GLY A 1 91 ? -0.116 0.452 4.767 1.00 89.56 91 GLY A C 1
ATOM 707 O O . GLY A 1 91 ? -0.567 1.075 5.730 1.00 89.56 91 GLY A O 1
ATOM 708 N N . PHE A 1 92 ? -0.850 0.183 3.687 1.00 89.88 92 PHE A N 1
ATOM 709 C CA . PHE A 1 92 ? -2.253 0.550 3.534 1.00 89.88 92 PHE A CA 1
ATOM 710 C C . PHE A 1 92 ? -3.149 -0.235 4.495 1.00 89.88 92 PHE A C 1
ATOM 712 O O . PHE A 1 92 ? -3.917 0.381 5.230 1.00 89.88 92 PHE A O 1
ATOM 719 N N . GLU A 1 93 ? -3.019 -1.562 4.546 1.00 93.12 93 GLU A N 1
ATOM 720 C CA . GLU A 1 93 ? -3.764 -2.432 5.465 1.00 93.12 93 GLU A CA 1
ATOM 721 C C . GLU A 1 93 ? -3.511 -2.032 6.922 1.00 93.12 93 GLU A C 1
ATOM 723 O O . GLU A 1 93 ? -4.458 -1.741 7.653 1.00 93.12 93 GLU A O 1
ATOM 728 N N . THR A 1 94 ? -2.240 -1.871 7.303 1.00 94.00 94 THR A N 1
ATOM 729 C CA . THR A 1 94 ? -1.846 -1.395 8.640 1.00 94.00 94 THR A CA 1
ATOM 730 C C . THR A 1 94 ? -2.422 -0.007 8.940 1.00 94.00 94 THR A C 1
ATOM 732 O O . THR A 1 94 ? -2.819 0.290 10.069 1.00 94.00 94 THR A O 1
ATOM 735 N N . GLY A 1 95 ? -2.448 0.884 7.946 1.00 95.12 95 GLY A N 1
ATOM 736 C CA . GLY A 1 95 ? -2.995 2.231 8.081 1.00 95.12 95 GLY A CA 1
ATOM 737 C C . GLY A 1 95 ? -4.508 2.234 8.303 1.00 95.12 95 GLY A C 1
ATOM 738 O O . GLY A 1 95 ? -4.997 2.970 9.163 1.00 95.12 95 GLY A O 1
ATOM 739 N N . VAL A 1 96 ? -5.239 1.395 7.566 1.00 95.69 96 VAL A N 1
ATOM 740 C CA . VAL A 1 96 ? -6.688 1.213 7.719 1.00 95.69 96 VAL A CA 1
ATOM 741 C C . VAL A 1 96 ? -7.011 0.613 9.084 1.00 95.69 96 VAL A C 1
ATOM 743 O O . VAL A 1 96 ? -7.872 1.149 9.779 1.00 95.69 96 VAL A O 1
ATOM 746 N N . GLU A 1 97 ? -6.294 -0.433 9.498 1.00 94.88 97 GLU A N 1
ATOM 747 C CA . GLU A 1 97 ? -6.480 -1.085 10.798 1.00 94.88 97 GLU A CA 1
ATOM 748 C C . GLU A 1 97 ? -6.274 -0.093 11.951 1.00 94.88 97 GLU A C 1
ATOM 750 O O . GLU A 1 97 ? -7.187 0.132 12.746 1.00 94.88 97 GLU A O 1
ATOM 755 N N . LYS A 1 98 ? -5.132 0.611 11.977 1.00 95.38 98 LYS A N 1
ATOM 756 C CA . LYS A 1 98 ? -4.840 1.632 13.002 1.00 95.38 98 LYS A CA 1
ATOM 757 C C . LYS A 1 98 ? -5.826 2.797 12.981 1.00 95.38 98 LYS A C 1
ATOM 759 O O . LYS A 1 98 ? -6.119 3.386 14.021 1.00 95.38 98 LYS A O 1
ATOM 764 N N . GLY A 1 99 ? -6.299 3.187 11.798 1.00 96.62 99 GLY A N 1
ATOM 765 C CA . GLY A 1 99 ? -7.311 4.231 11.653 1.00 96.62 99 GLY A CA 1
ATOM 766 C C . GLY A 1 99 ? -8.654 3.808 12.248 1.00 96.62 99 GLY A C 1
ATOM 767 O O . GLY A 1 99 ? -9.301 4.600 12.934 1.00 96.62 99 GLY A O 1
ATOM 768 N N . MET A 1 100 ? -9.049 2.555 12.019 1.00 95.75 100 MET A N 1
ATOM 769 C CA . MET A 1 100 ? -10.276 1.979 12.557 1.00 95.75 100 MET A CA 1
ATOM 770 C C . MET A 1 100 ? -10.201 1.821 14.078 1.00 95.75 100 MET A C 1
ATOM 772 O O . MET A 1 100 ? -11.126 2.255 14.761 1.00 95.75 100 MET A O 1
ATOM 776 N N . GLU A 1 101 ? -9.088 1.305 14.604 1.00 95.12 101 GLU A N 1
ATOM 777 C CA . GLU A 1 101 ? -8.831 1.169 16.043 1.00 95.12 101 GLU A CA 1
ATOM 778 C C . GLU A 1 101 ? -8.973 2.519 16.762 1.00 95.12 101 GLU A C 1
ATOM 780 O O . GLU A 1 101 ? -9.844 2.679 17.618 1.00 95.12 101 GLU A O 1
ATOM 785 N N . LYS A 1 102 ? -8.230 3.544 16.320 1.00 95.56 102 LYS A N 1
ATOM 786 C CA . LYS A 1 102 ? -8.316 4.903 16.886 1.00 95.56 102 LYS A CA 1
ATOM 787 C C . LYS A 1 102 ? -9.713 5.512 16.775 1.00 95.56 102 LYS A C 1
ATOM 789 O O . LYS A 1 102 ? -10.144 6.249 17.660 1.00 95.56 102 LYS A O 1
ATOM 794 N N . GLY A 1 103 ? -10.418 5.241 15.676 1.00 95.81 103 GLY A N 1
ATOM 795 C CA . GLY A 1 103 ? -11.786 5.714 15.473 1.00 95.81 103 GLY A CA 1
ATOM 796 C C . GLY A 1 103 ? -12.773 5.097 16.465 1.00 95.81 103 GLY A C 1
ATOM 797 O O . GLY A 1 103 ? -13.643 5.801 16.982 1.00 95.81 103 GLY A O 1
ATOM 798 N N . ILE A 1 104 ? -12.629 3.802 16.755 1.00 95.94 104 ILE A N 1
ATOM 799 C CA . ILE A 1 104 ? -13.455 3.098 17.741 1.00 95.94 104 ILE A CA 1
ATOM 800 C C . ILE A 1 104 ? -13.108 3.575 19.156 1.00 95.94 104 ILE A C 1
ATOM 802 O O . ILE A 1 104 ? -14.019 3.895 19.915 1.00 95.94 104 ILE A O 1
ATOM 806 N N . GLU A 1 105 ? -11.823 3.709 19.493 1.00 95.44 105 GLU A N 1
ATOM 807 C CA . GLU A 1 105 ? -11.374 4.240 20.790 1.00 95.44 105 GLU A CA 1
ATOM 808 C C . GLU A 1 105 ? -11.922 5.644 21.067 1.00 95.44 105 GLU A C 1
ATOM 810 O O . GLU A 1 105 ? -12.457 5.899 22.149 1.00 95.44 105 GLU A O 1
ATOM 815 N N . GLY A 1 106 ? -11.847 6.544 20.081 1.00 95.81 106 GLY A N 1
ATOM 816 C CA . GLY A 1 106 ? -12.405 7.891 20.197 1.00 95.81 106 GLY A CA 1
ATOM 817 C C . GLY A 1 106 ? -13.928 7.885 20.350 1.00 95.81 106 GLY A C 1
ATOM 818 O O . GLY A 1 106 ? -14.475 8.665 21.126 1.00 95.81 106 GLY A O 1
ATOM 819 N N . ALA A 1 107 ? -14.631 6.975 19.668 1.00 95.56 107 ALA A N 1
ATOM 820 C CA . ALA A 1 107 ? -16.074 6.820 19.837 1.00 95.56 107 ALA A CA 1
ATOM 821 C C . ALA A 1 107 ? -16.445 6.323 21.246 1.00 95.56 107 ALA A C 1
ATOM 823 O O . ALA A 1 107 ? -17.420 6.804 21.822 1.00 95.56 107 ALA A O 1
ATOM 824 N N . VAL A 1 108 ? -15.675 5.385 21.807 1.00 95.69 108 VAL A N 1
ATOM 825 C CA . VAL A 1 108 ? -15.851 4.911 23.191 1.00 95.69 108 VAL A CA 1
ATOM 826 C C . VAL A 1 108 ? -15.642 6.054 24.184 1.00 95.69 108 VAL A C 1
ATOM 828 O O . VAL A 1 108 ? -16.445 6.213 25.099 1.00 95.69 108 VAL A O 1
ATOM 831 N N . GLU A 1 109 ? -14.600 6.863 23.990 1.00 95.00 109 GLU A N 1
ATOM 832 C CA . GLU A 1 109 ? -14.277 8.010 24.848 1.00 95.00 109 GLU A CA 1
ATOM 833 C C . GLU A 1 109 ? -15.410 9.041 24.868 1.00 95.00 109 GLU A C 1
ATOM 835 O O . GLU A 1 109 ? -15.930 9.347 25.939 1.00 95.00 109 GLU A O 1
ATOM 840 N N . ILE A 1 110 ? -15.882 9.467 23.693 1.00 95.88 110 ILE A N 1
ATOM 841 C CA . ILE A 1 110 ? -17.002 10.413 23.568 1.00 95.88 110 ILE A CA 1
ATOM 842 C C . ILE A 1 110 ? -18.263 9.866 24.250 1.00 95.88 110 ILE A C 1
ATOM 844 O O . ILE A 1 110 ? -18.929 10.580 24.994 1.00 95.88 110 ILE A O 1
ATOM 848 N N . LEU A 1 111 ? -18.598 8.589 24.039 1.00 95.56 111 LEU A N 1
ATOM 849 C CA . LEU A 1 111 ? -19.789 7.999 24.654 1.00 95.56 111 LEU A CA 1
ATOM 850 C C . LEU A 1 111 ? -19.667 7.900 26.183 1.00 95.56 111 LEU A C 1
ATOM 852 O O . LEU A 1 111 ? -20.659 8.081 26.887 1.00 95.56 111 LEU A O 1
ATOM 856 N N . ARG A 1 112 ? -18.470 7.651 26.721 1.00 94.12 112 ARG A N 1
ATOM 857 C CA . ARG A 1 112 ? -18.247 7.689 28.174 1.00 94.12 112 ARG A CA 1
ATOM 858 C C . ARG A 1 112 ? -18.401 9.095 28.736 1.00 94.12 112 ARG A C 1
ATOM 860 O O . ARG A 1 112 ? -19.047 9.259 29.766 1.00 94.12 112 ARG A O 1
ATOM 867 N N . GLU A 1 113 ? -17.852 10.100 28.058 1.00 94.88 113 GLU A N 1
ATOM 868 C CA . GLU A 1 113 ? -18.006 11.509 28.445 1.00 94.88 113 GLU A CA 1
ATOM 869 C C . GLU A 1 113 ? -19.474 11.956 28.423 1.00 94.88 113 GLU A C 1
ATOM 871 O O . GLU A 1 113 ? -19.910 12.712 29.290 1.00 94.88 113 GLU A O 1
ATOM 876 N N . GLU A 1 114 ? -20.262 11.436 27.480 1.00 96.06 114 GLU A N 1
ATOM 877 C CA . GLU A 1 114 ? -21.712 11.648 27.407 1.00 96.06 114 GLU A CA 1
ATOM 878 C C . GLU A 1 114 ? -22.510 10.864 28.472 1.00 96.06 114 GLU A C 1
ATOM 880 O O . GLU A 1 114 ? -23.726 11.040 28.580 1.00 96.06 114 GLU A O 1
ATOM 885 N N . GLY A 1 115 ? -21.851 10.029 29.283 1.00 94.69 115 GLY A N 1
ATOM 886 C CA . GLY A 1 115 ? -22.455 9.311 30.407 1.00 94.69 115 GLY A CA 1
ATOM 887 C C . GLY A 1 115 ? -23.149 8.000 30.035 1.00 94.69 115 GLY A C 1
ATOM 888 O O . GLY A 1 115 ? -24.033 7.554 30.767 1.00 94.69 115 GLY A O 1
ATOM 889 N N . TYR A 1 116 ? -22.793 7.384 28.905 1.00 96.00 116 TYR A N 1
ATOM 890 C CA . TYR A 1 116 ? -23.288 6.050 28.566 1.00 96.00 116 TYR A CA 1
ATOM 891 C C . TYR A 1 116 ? -22.611 4.974 29.416 1.00 96.00 116 TYR A C 1
ATOM 893 O O . TYR A 1 116 ? -21.398 4.985 29.616 1.00 96.00 116 TYR A O 1
ATOM 901 N N . GLU A 1 117 ? -23.399 3.991 29.849 1.00 95.25 117 GLU A N 1
ATOM 902 C CA . GLU A 1 117 ? -22.884 2.809 30.539 1.00 95.25 117 GLU A CA 1
ATOM 903 C C . GLU A 1 117 ? -22.123 1.903 29.563 1.00 95.25 117 GLU A C 1
ATOM 905 O O . GLU A 1 117 ? -22.538 1.735 28.411 1.00 95.25 117 GLU A O 1
ATOM 910 N N . ASP A 1 118 ? -21.070 1.233 30.036 1.00 94.38 118 ASP A N 1
ATOM 911 C CA . ASP A 1 118 ? -20.205 0.372 29.214 1.00 94.38 118 ASP A CA 1
ATOM 912 C C . ASP A 1 118 ? -21.003 -0.658 28.387 1.00 94.38 118 ASP A C 1
ATOM 914 O O . ASP A 1 118 ? -20.728 -0.867 27.205 1.00 94.38 118 ASP A O 1
ATOM 918 N N . SER A 1 119 ? -22.072 -1.233 28.953 1.00 94.94 119 SER A N 1
ATOM 919 C CA . SER A 1 119 ? -22.966 -2.163 28.239 1.00 94.94 119 SER A CA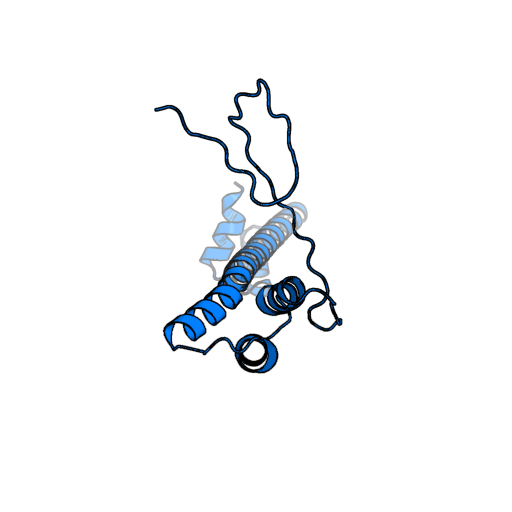 1
ATOM 920 C C . SER A 1 119 ? -23.655 -1.544 27.011 1.00 94.94 119 SER A C 1
ATOM 922 O O . SER A 1 119 ? -23.833 -2.210 25.989 1.00 94.94 119 SER A O 1
ATOM 924 N N . GLN A 1 120 ? -24.017 -0.260 27.078 1.00 95.88 120 GLN A N 1
ATOM 925 C CA . GLN A 1 120 ? -24.639 0.473 25.975 1.00 95.88 120 GLN A CA 1
ATOM 926 C C . GLN A 1 120 ? -23.609 0.852 24.911 1.00 95.88 120 GLN A C 1
ATOM 928 O O . GLN A 1 120 ? -23.924 0.845 23.718 1.00 95.88 120 GLN A O 1
ATOM 933 N N . ILE A 1 121 ? -22.387 1.179 25.336 1.00 96.31 121 ILE A N 1
ATOM 934 C CA . ILE A 1 121 ? -21.272 1.502 24.442 1.00 96.31 121 ILE A CA 1
ATOM 935 C C . ILE A 1 121 ? -20.900 0.272 23.618 1.00 96.31 121 ILE A C 1
ATOM 937 O O . ILE A 1 121 ? -20.853 0.370 22.390 1.00 96.31 121 ILE A O 1
ATOM 941 N N . ILE A 1 122 ? -20.737 -0.885 24.271 1.00 96.44 122 ILE A N 1
ATOM 942 C CA . ILE A 1 122 ? -20.432 -2.170 23.624 1.00 96.44 122 ILE A CA 1
ATOM 943 C C . ILE A 1 122 ? -21.446 -2.459 22.512 1.00 96.44 122 ILE A C 1
ATOM 945 O O . ILE A 1 122 ? -21.063 -2.668 21.362 1.00 96.44 122 ILE A O 1
ATOM 949 N N . GLU A 1 123 ? -22.747 -2.397 22.802 1.00 96.75 123 GLU A N 1
ATOM 950 C CA . GLU A 1 123 ? -23.773 -2.693 21.795 1.00 96.75 123 GLU A CA 1
ATOM 951 C C . GLU A 1 123 ? -23.752 -1.701 20.616 1.00 96.75 123 GLU A C 1
ATOM 953 O O . GLU A 1 123 ? -23.912 -2.088 19.453 1.00 96.75 123 GLU A O 1
ATOM 958 N N . ARG A 1 124 ? -23.492 -0.414 20.883 1.00 96.56 124 ARG A N 1
ATOM 959 C CA . ARG A 1 124 ? -23.402 0.618 19.839 1.00 96.56 124 ARG A CA 1
ATOM 960 C C . ARG A 1 124 ? -22.214 0.399 18.911 1.00 96.56 124 ARG A C 1
ATOM 962 O O . ARG A 1 124 ? -22.404 0.437 17.693 1.00 96.56 124 ARG A O 1
ATOM 969 N N . ILE A 1 125 ? -21.016 0.165 19.449 1.00 96.25 125 ILE A N 1
ATOM 970 C CA . ILE A 1 125 ? -19.816 -0.025 18.622 1.00 96.25 125 ILE A CA 1
ATOM 971 C C . ILE A 1 125 ? -19.871 -1.352 17.858 1.00 96.25 125 ILE A C 1
ATOM 973 O O . ILE A 1 125 ? -19.520 -1.376 16.680 1.00 96.25 125 ILE A O 1
ATOM 977 N N . ARG A 1 126 ? -20.436 -2.419 18.444 1.00 97.00 126 ARG A N 1
ATOM 978 C CA . ARG A 1 126 ? -20.708 -3.675 17.722 1.00 97.00 126 ARG A CA 1
ATOM 979 C C . ARG A 1 126 ? -21.583 -3.445 16.509 1.00 97.00 126 ARG A C 1
ATOM 981 O O . ARG A 1 126 ? -21.216 -3.813 15.398 1.00 97.00 126 ARG A O 1
ATOM 988 N N . LYS A 1 127 ? -22.727 -2.786 16.703 1.00 96.00 127 LYS A N 1
ATOM 989 C CA . LYS A 1 127 ? -23.672 -2.532 15.616 1.00 96.00 127 LYS A CA 1
ATOM 990 C C . LYS A 1 127 ? -23.105 -1.579 14.564 1.00 96.00 127 LYS A C 1
ATOM 992 O O . LYS A 1 127 ? -23.390 -1.744 13.381 1.00 96.00 127 LYS A O 1
ATOM 997 N N . ARG A 1 128 ? -22.333 -0.568 14.977 1.00 95.75 128 ARG A N 1
ATOM 998 C CA . ARG A 1 128 ? -21.797 0.454 14.069 1.00 95.75 128 ARG A CA 1
ATOM 999 C C . ARG A 1 128 ? -20.612 -0.043 13.246 1.00 95.75 128 ARG A C 1
ATOM 1001 O O . ARG A 1 128 ? -20.544 0.293 12.066 1.00 95.75 128 ARG A O 1
ATOM 1008 N N . PHE A 1 129 ? -19.710 -0.801 13.862 1.00 94.50 129 PHE A N 1
ATOM 1009 C CA . PHE A 1 129 ? -18.445 -1.233 13.262 1.00 94.50 129 PHE A CA 1
ATOM 1010 C C . PHE A 1 129 ? -18.420 -2.724 12.898 1.00 94.50 129 PHE A C 1
ATOM 1012 O O . PHE A 1 129 ? -17.425 -3.197 12.362 1.00 94.50 129 PHE A O 1
ATOM 1019 N N . GLY A 1 130 ? -19.504 -3.465 13.151 1.00 94.56 130 GLY A N 1
ATOM 1020 C CA . GLY A 1 130 ? -19.603 -4.891 12.825 1.00 94.56 130 GLY A CA 1
ATOM 1021 C C . GLY A 1 130 ? -18.734 -5.792 13.708 1.00 94.56 130 GLY A C 1
ATOM 1022 O O . GLY A 1 130 ? -18.364 -6.879 13.276 1.00 94.56 130 GLY A O 1
ATOM 1023 N N . LEU A 1 131 ? -18.392 -5.342 14.919 1.00 95.00 131 LEU A N 1
ATOM 1024 C CA . LEU A 1 131 ? -17.499 -6.060 15.834 1.00 95.00 131 LEU A CA 1
ATOM 1025 C C . LEU A 1 131 ? -18.191 -7.259 16.495 1.00 95.00 131 LEU A C 1
ATOM 1027 O O . LEU A 1 131 ? -19.402 -7.250 16.763 1.00 95.00 131 LEU A O 1
ATOM 1031 N N . THR A 1 132 ? -17.398 -8.272 16.842 1.00 96.56 132 THR A N 1
ATOM 1032 C CA . THR A 1 132 ? -17.854 -9.346 17.729 1.00 96.56 132 THR A CA 1
ATOM 1033 C C . THR A 1 132 ? -18.099 -8.811 19.147 1.00 96.56 132 THR A C 1
ATOM 1035 O O . THR A 1 132 ? -17.722 -7.686 19.481 1.00 96.56 132 THR A O 1
ATOM 1038 N N . GLN A 1 133 ? -18.780 -9.596 19.990 1.00 93.88 133 GLN A N 1
ATOM 1039 C CA . GLN A 1 133 ? -18.965 -9.225 21.400 1.00 93.88 133 GLN A CA 1
ATOM 1040 C C . GLN A 1 133 ? -17.616 -9.064 22.108 1.00 93.88 133 GLN A C 1
ATOM 1042 O O . GLN A 1 133 ? -17.403 -8.065 22.784 1.00 93.88 133 GLN A O 1
ATOM 1047 N N . GLU A 1 134 ? -16.707 -10.012 21.887 1.00 95.50 134 GLU A N 1
ATOM 1048 C CA . GLU A 1 134 ? -15.380 -10.021 22.499 1.00 95.50 134 GLU A CA 1
ATOM 1049 C C . GLU A 1 134 ? -14.540 -8.814 22.059 1.00 95.50 134 GLU A C 1
ATOM 1051 O O . GLU A 1 134 ? -13.949 -8.137 22.898 1.00 95.50 134 GLU A O 1
ATOM 1056 N N . ASP A 1 135 ? -14.529 -8.487 20.762 1.00 94.31 135 ASP A N 1
ATOM 1057 C CA . ASP A 1 135 ? -13.742 -7.355 20.257 1.00 94.31 135 ASP A CA 1
ATOM 1058 C C . ASP A 1 135 ? -14.241 -6.027 20.828 1.00 94.31 135 ASP A C 1
ATOM 1060 O O . ASP A 1 135 ? -13.451 -5.188 21.253 1.00 94.31 135 ASP A O 1
ATOM 1064 N N . ALA A 1 136 ? -15.559 -5.835 20.889 1.00 94.88 136 ALA A N 1
ATOM 1065 C CA . ALA A 1 136 ? -16.137 -4.627 21.462 1.00 94.88 136 ALA A CA 1
ATOM 1066 C C . ALA A 1 136 ? -15.883 -4.505 22.971 1.00 94.88 136 ALA A C 1
ATOM 1068 O O . ALA A 1 136 ? -15.616 -3.406 23.456 1.00 94.88 136 ALA A O 1
ATOM 1069 N N . GLU A 1 137 ? -15.923 -5.616 23.709 1.00 95.19 137 GLU A N 1
ATOM 1070 C CA . GLU A 1 137 ? -15.540 -5.637 25.122 1.00 95.19 137 GLU A CA 1
ATOM 1071 C C . GLU A 1 137 ? -14.082 -5.209 25.308 1.00 95.19 137 GLU A C 1
ATOM 1073 O O . GLU A 1 137 ? -13.805 -4.399 26.191 1.00 95.19 137 GLU A O 1
ATOM 1078 N N . ARG A 1 138 ? -13.157 -5.652 24.444 1.00 94.56 138 ARG A N 1
ATOM 1079 C CA . ARG A 1 138 ? -11.746 -5.230 24.509 1.00 94.56 138 ARG A CA 1
ATOM 1080 C C . ARG A 1 138 ? -11.585 -3.715 24.395 1.00 94.56 138 ARG A C 1
ATOM 1082 O O . ARG A 1 138 ? -10.876 -3.136 25.213 1.00 94.56 138 ARG A O 1
ATOM 1089 N N . TYR A 1 139 ? -12.277 -3.066 23.456 1.00 93.62 139 TYR A N 1
ATOM 1090 C CA . TYR A 1 139 ? -12.211 -1.605 23.284 1.00 93.62 139 TYR A CA 1
ATOM 1091 C C . TYR A 1 139 ? -12.703 -0.817 24.504 1.00 93.62 139 TYR A C 1
ATOM 1093 O O . TYR A 1 139 ? -12.227 0.285 24.771 1.00 93.62 139 TYR A O 1
ATOM 1101 N N . VAL A 1 140 ? -13.662 -1.366 25.249 1.00 92.00 140 VAL A N 1
ATOM 1102 C CA . VAL A 1 140 ? -14.242 -0.703 26.421 1.00 92.00 140 VAL A CA 1
ATOM 1103 C C . VAL A 1 140 ? -13.429 -1.022 27.684 1.00 92.00 140 VAL A C 1
ATOM 1105 O O . VAL A 1 140 ? -13.120 -0.124 28.468 1.00 92.00 140 VAL A O 1
ATOM 1108 N N . VAL A 1 141 ? -12.993 -2.269 27.865 1.00 84.56 141 VAL A N 1
ATOM 1109 C CA . VAL A 1 141 ? -12.256 -2.726 29.058 1.00 84.56 141 VAL A CA 1
ATOM 1110 C C . VAL A 1 141 ? -10.796 -2.256 29.075 1.00 84.56 141 VAL A C 1
ATOM 1112 O O . VAL A 1 141 ? -10.260 -2.018 30.153 1.00 84.56 141 VAL A O 1
ATOM 1115 N N . ALA A 1 142 ? -10.151 -2.048 27.920 1.00 68.50 142 ALA A N 1
ATOM 1116 C CA . ALA A 1 142 ? -8.727 -1.683 27.831 1.00 68.50 142 ALA A CA 1
ATOM 1117 C C . ALA A 1 142 ? -8.344 -0.309 28.435 1.00 68.50 142 ALA A C 1
ATOM 1119 O O . ALA A 1 142 ? -7.170 0.057 28.419 1.00 68.50 142 ALA A O 1
ATOM 1120 N N . ARG A 1 143 ? -9.304 0.461 28.966 1.00 58.00 143 ARG A N 1
ATOM 1121 C CA . ARG A 1 143 ? -9.108 1.825 29.493 1.00 58.00 143 ARG A CA 1
ATOM 1122 C C . ARG A 1 143 ? -9.564 2.024 30.954 1.00 58.00 143 ARG A C 1
ATOM 1124 O O . ARG A 1 143 ? -9.743 3.173 31.355 1.00 58.00 143 ARG A O 1
ATOM 1131 N N . VAL A 1 144 ? -9.761 0.949 31.730 1.00 48.41 144 VAL A N 1
ATOM 1132 C CA . VAL A 1 144 ? -9.994 1.018 33.196 1.00 48.41 144 VAL A CA 1
ATOM 1133 C C . VAL A 1 144 ? -8.682 0.910 33.965 1.00 48.41 144 VAL A C 1
ATOM 1135 O O . VAL A 1 144 ? -7.879 0.014 33.625 1.00 48.41 144 VAL A O 1
#

Sequence (144 aa):
ISLGETAVFGEMDTSGKNSDLMEILIINLGDAREPVDNQILRLMNVLLSAQTDVREKQRVMREEFHIAMTAELEVEVEALCNLSQGIYNEGFETGVEKGMEKGIEGAVEILREEGYEDSQIIERIRKRFGLTQEDAERYVVARV

pLDDT: mean 84.2, std 15.35, range [32.41, 97.0]